Protein AF-D4MHM6-F1 (afdb_monomer_lite)

Radius of gyration: 15.42 Å; chains: 1; bounding box: 45×38×35 Å

Structure (mmCIF, N/CA/C/O backbone):
data_AF-D4MHM6-F1
#
_entry.id   AF-D4MHM6-F1
#
loop_
_atom_site.group_PDB
_atom_site.id
_atom_site.type_symbol
_atom_site.label_atom_id
_atom_site.label_alt_id
_atom_site.label_comp_id
_atom_site.label_asym_id
_atom_site.label_entity_id
_atom_site.label_seq_id
_atom_site.pdbx_PDB_ins_code
_atom_site.Cartn_x
_atom_site.Cartn_y
_atom_site.Cartn_z
_atom_site.occupancy
_atom_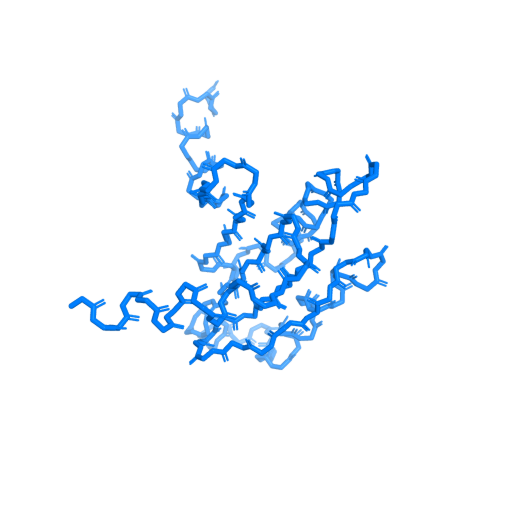site.B_iso_or_equiv
_atom_site.auth_seq_id
_atom_site.auth_comp_id
_atom_site.auth_asym_id
_atom_site.auth_atom_id
_atom_site.pdbx_PDB_model_num
ATOM 1 N N . MET A 1 1 ? 28.058 -6.766 10.718 1.00 48.78 1 MET A N 1
ATOM 2 C CA . MET A 1 1 ? 28.081 -6.346 9.295 1.00 48.78 1 MET A CA 1
ATOM 3 C C . MET A 1 1 ? 27.626 -7.417 8.297 1.00 48.78 1 MET A C 1
ATOM 5 O O . MET A 1 1 ? 27.287 -7.043 7.187 1.00 48.78 1 MET A O 1
ATOM 9 N N . ALA A 1 2 ? 27.547 -8.710 8.647 1.00 44.91 2 ALA A N 1
ATOM 10 C CA . ALA A 1 2 ? 27.082 -9.747 7.710 1.00 44.91 2 ALA A CA 1
ATOM 11 C C . ALA A 1 2 ? 25.576 -9.666 7.374 1.00 44.91 2 ALA A C 1
ATOM 13 O O . ALA A 1 2 ? 25.190 -9.920 6.242 1.00 44.91 2 ALA A O 1
ATOM 14 N N . VAL A 1 3 ? 24.735 -9.250 8.329 1.00 48.09 3 VAL A N 1
ATOM 15 C CA . VAL A 1 3 ? 23.274 -9.164 8.134 1.00 48.09 3 VAL A CA 1
ATOM 16 C C . VAL A 1 3 ? 22.904 -8.122 7.076 1.00 48.09 3 VAL A C 1
ATOM 18 O O . VAL A 1 3 ? 22.111 -8.417 6.192 1.00 48.09 3 VAL A O 1
ATOM 21 N N . LEU A 1 4 ? 23.541 -6.944 7.102 1.00 47.06 4 LEU A N 1
ATOM 22 C CA . LEU A 1 4 ? 23.288 -5.885 6.117 1.00 47.06 4 LEU A CA 1
ATOM 23 C C . LEU A 1 4 ? 23.629 -6.342 4.692 1.00 47.06 4 LEU A C 1
ATOM 25 O O . LEU A 1 4 ? 22.902 -6.039 3.758 1.00 47.06 4 LEU A O 1
ATOM 29 N N . LYS A 1 5 ? 24.712 -7.115 4.543 1.00 37.34 5 LYS A N 1
ATOM 30 C CA . LYS A 1 5 ? 25.190 -7.608 3.249 1.00 37.34 5 LYS A CA 1
ATOM 31 C C . LYS A 1 5 ? 24.270 -8.679 2.656 1.00 37.34 5 LYS A C 1
ATOM 33 O O . LYS A 1 5 ? 24.017 -8.651 1.463 1.00 37.34 5 LYS A O 1
ATOM 38 N N . ILE A 1 6 ? 23.703 -9.552 3.493 1.00 48.84 6 ILE A N 1
ATOM 39 C CA . ILE A 1 6 ? 22.708 -10.553 3.070 1.00 48.84 6 ILE A CA 1
ATOM 40 C C . ILE A 1 6 ? 21.391 -9.878 2.659 1.00 48.84 6 ILE A C 1
ATOM 42 O O . ILE A 1 6 ? 20.777 -10.299 1.684 1.00 48.84 6 ILE A O 1
ATOM 46 N N . TYR A 1 7 ? 20.969 -8.816 3.357 1.00 47.06 7 TYR A N 1
ATOM 47 C CA . TYR A 1 7 ? 19.813 -8.016 2.937 1.00 47.06 7 TYR A CA 1
ATOM 48 C C . TYR A 1 7 ? 20.073 -7.317 1.600 1.00 47.06 7 TYR A C 1
ATOM 50 O O . TYR A 1 7 ? 19.241 -7.431 0.707 1.00 47.06 7 TYR A O 1
ATOM 58 N N . TYR A 1 8 ? 21.245 -6.693 1.436 1.00 45.06 8 TYR A N 1
ATOM 59 C CA . TYR A 1 8 ? 21.638 -6.030 0.190 1.00 45.06 8 TYR A CA 1
ATOM 60 C C . TYR A 1 8 ? 21.767 -7.015 -0.981 1.00 45.06 8 TYR A C 1
ATOM 62 O O . TYR A 1 8 ? 21.364 -6.704 -2.089 1.00 45.06 8 TYR A O 1
ATOM 70 N N . GLU A 1 9 ? 22.278 -8.229 -0.757 1.00 41.28 9 GLU A N 1
ATOM 71 C CA . GLU A 1 9 ? 22.379 -9.272 -1.791 1.00 41.28 9 GLU A CA 1
ATOM 72 C C . GLU A 1 9 ? 21.012 -9.907 -2.124 1.00 41.28 9 GLU A C 1
ATOM 74 O O . GLU A 1 9 ? 20.791 -10.320 -3.262 1.00 41.28 9 GLU A O 1
ATOM 79 N N . LYS A 1 10 ? 20.064 -9.941 -1.173 1.00 46.81 10 LYS A N 1
ATOM 80 C CA . LYS A 1 10 ? 18.682 -10.408 -1.397 1.00 46.81 10 LYS A CA 1
ATOM 81 C C . LYS A 1 10 ? 17.828 -9.354 -2.122 1.00 46.81 10 LYS A C 1
ATOM 83 O O . LYS A 1 10 ? 16.943 -9.733 -2.886 1.00 46.81 10 LYS A O 1
ATOM 88 N N . THR A 1 11 ? 18.105 -8.059 -1.934 1.00 48.50 11 THR A N 1
ATOM 89 C CA . THR A 1 11 ? 17.490 -6.954 -2.697 1.00 48.50 11 THR A CA 1
ATOM 90 C C . THR A 1 11 ? 18.178 -6.708 -4.040 1.00 48.50 11 THR A C 1
ATOM 92 O O . THR A 1 11 ? 17.491 -6.411 -5.010 1.00 48.50 11 THR A O 1
ATOM 95 N N . ALA A 1 12 ? 19.489 -6.952 -4.153 1.00 48.56 12 ALA A N 1
ATOM 96 C CA . ALA A 1 12 ? 20.255 -6.867 -5.404 1.00 48.56 12 ALA A CA 1
ATOM 97 C C . ALA A 1 12 ? 19.829 -7.887 -6.481 1.00 48.56 12 ALA A C 1
ATOM 99 O O . ALA A 1 12 ? 20.352 -7.865 -7.593 1.00 48.56 12 ALA A O 1
ATOM 100 N N . GLY A 1 13 ? 18.897 -8.792 -6.165 1.00 52.88 13 GLY A N 1
ATOM 101 C CA . GLY A 1 13 ? 18.347 -9.772 -7.100 1.00 52.88 13 GLY A CA 1
ATOM 102 C C . GLY A 1 13 ? 17.012 -9.389 -7.743 1.00 52.88 13 GLY A C 1
ATOM 103 O O . GLY A 1 13 ? 16.593 -10.081 -8.672 1.00 52.88 13 GLY A O 1
ATOM 104 N N . MET A 1 14 ? 16.321 -8.339 -7.283 1.00 59.06 14 MET A N 1
ATOM 105 C CA . MET A 1 14 ? 15.082 -7.912 -7.934 1.00 59.06 14 MET A CA 1
ATOM 106 C C . MET A 1 14 ? 15.334 -6.707 -8.833 1.00 59.06 14 MET A C 1
ATOM 108 O O . MET A 1 14 ? 15.565 -5.599 -8.372 1.00 59.06 14 MET A O 1
ATOM 112 N N . ASP A 1 15 ? 15.242 -6.952 -10.134 1.00 81.69 15 ASP A N 1
ATOM 113 C CA . ASP A 1 15 ? 15.128 -5.932 -11.174 1.00 81.69 15 ASP A CA 1
ATOM 114 C C . ASP A 1 15 ? 13.808 -5.158 -10.975 1.00 81.69 15 ASP A C 1
ATOM 116 O O . ASP A 1 15 ? 12.762 -5.599 -11.469 1.00 81.69 15 ASP A O 1
ATOM 120 N N . TYR A 1 16 ? 13.843 -4.091 -10.163 1.00 89.88 16 TYR A N 1
ATOM 121 C CA . TYR A 1 16 ? 12.770 -3.112 -9.957 1.00 89.88 16 TYR A CA 1
ATOM 122 C C . TYR A 1 16 ? 13.338 -1.693 -9.776 1.00 89.88 16 TYR A C 1
ATOM 124 O O . TYR A 1 16 ? 14.452 -1.523 -9.289 1.00 89.88 16 TYR A O 1
ATOM 132 N N . LEU A 1 17 ? 12.548 -0.685 -10.154 1.00 94.06 17 LEU A N 1
ATOM 133 C CA . LEU A 1 17 ? 12.824 0.736 -9.935 1.00 94.06 17 LEU A CA 1
ATOM 134 C C . LEU A 1 17 ? 12.099 1.244 -8.685 1.00 94.06 17 LEU A C 1
ATOM 136 O O . LEU A 1 17 ? 12.735 1.802 -7.797 1.00 94.06 17 LEU A O 1
ATOM 140 N N . TYR A 1 18 ? 10.796 0.962 -8.574 1.00 95.06 18 TYR A N 1
ATOM 141 C CA . TYR A 1 18 ? 9.999 1.352 -7.411 1.00 95.06 18 TYR A CA 1
ATOM 142 C C . TYR A 1 18 ? 9.442 0.146 -6.671 1.00 95.06 18 TYR A C 1
ATOM 144 O O . TYR A 1 18 ? 9.107 -0.886 -7.266 1.00 95.06 18 TYR A O 1
ATOM 152 N N . LYS A 1 19 ? 9.295 0.300 -5.358 1.00 94.88 19 LYS A N 1
ATOM 153 C CA . LYS A 1 19 ? 8.614 -0.658 -4.487 1.00 94.88 19 LYS A CA 1
ATOM 154 C C . LYS A 1 19 ? 7.637 0.076 -3.586 1.00 94.88 19 LYS A C 1
ATOM 156 O O . LYS A 1 19 ? 8.056 0.983 -2.886 1.00 94.88 19 LYS A O 1
ATOM 161 N N . ILE A 1 20 ? 6.384 -0.366 -3.545 1.00 96.06 20 ILE A N 1
ATOM 162 C CA . ILE A 1 20 ? 5.374 0.116 -2.598 1.00 96.06 20 ILE A CA 1
ATOM 163 C C . ILE A 1 20 ? 5.139 -0.957 -1.541 1.00 96.06 20 ILE A C 1
ATOM 165 O O . ILE A 1 20 ? 4.916 -2.123 -1.877 1.00 96.06 20 ILE A O 1
ATOM 169 N N . THR A 1 21 ? 5.164 -0.574 -0.269 1.00 95.81 21 THR A N 1
ATOM 170 C CA . THR A 1 21 ? 4.719 -1.411 0.846 1.00 95.81 21 THR A CA 1
ATOM 171 C C . THR A 1 21 ? 3.467 -0.821 1.475 1.00 95.81 21 THR A C 1
ATOM 173 O O . THR A 1 21 ? 3.345 0.386 1.673 1.00 95.81 21 THR A O 1
ATOM 176 N N . VAL A 1 22 ? 2.513 -1.692 1.792 1.00 96.44 22 VAL A N 1
ATOM 177 C CA . VAL A 1 22 ? 1.241 -1.325 2.414 1.00 96.44 22 VAL A CA 1
ATOM 178 C C . VAL A 1 22 ? 1.079 -2.121 3.700 1.00 96.44 22 VAL A C 1
ATOM 180 O O . VAL A 1 22 ? 1.079 -3.355 3.682 1.00 96.44 22 VAL A O 1
ATOM 183 N N . GLU A 1 23 ? 0.917 -1.423 4.820 1.00 96.06 23 GLU A N 1
ATOM 184 C CA . GLU A 1 23 ? 0.555 -2.000 6.113 1.00 96.06 23 GLU A CA 1
ATOM 185 C C . GLU A 1 23 ? -0.890 -1.638 6.457 1.00 96.06 23 GLU A C 1
ATOM 187 O O . GLU A 1 23 ? -1.247 -0.461 6.521 1.00 96.06 23 GLU A O 1
ATOM 192 N N . ILE A 1 24 ? -1.710 -2.655 6.721 1.00 96.25 24 ILE A N 1
ATOM 193 C CA . ILE A 1 24 ? -3.086 -2.486 7.192 1.00 96.25 24 ILE A CA 1
ATOM 194 C C . ILE A 1 24 ? -3.119 -2.494 8.721 1.00 96.25 24 ILE A C 1
ATOM 196 O O . ILE A 1 24 ? -2.473 -3.313 9.380 1.00 96.25 24 ILE A O 1
ATOM 200 N N . ASP A 1 25 ? -3.903 -1.585 9.295 1.00 96.56 25 ASP A N 1
ATOM 201 C CA . ASP A 1 25 ? -4.227 -1.585 10.716 1.00 96.56 25 ASP A CA 1
ATOM 202 C C . ASP A 1 25 ? -5.254 -2.687 11.015 1.00 96.56 25 ASP A C 1
ATOM 204 O O . ASP A 1 25 ? -6.467 -2.462 11.061 1.00 96.56 25 ASP A O 1
ATOM 208 N N . ASN A 1 26 ? -4.759 -3.913 11.199 1.00 95.62 26 ASN A N 1
ATOM 209 C CA . ASN A 1 26 ? -5.608 -5.074 11.467 1.00 95.62 26 ASN A CA 1
ATOM 210 C C . ASN A 1 26 ? -6.445 -4.894 12.743 1.00 95.62 26 ASN A C 1
ATOM 212 O O . ASN A 1 26 ? -7.577 -5.368 12.795 1.00 95.62 26 ASN A O 1
ATOM 216 N N . GLU A 1 27 ? -5.925 -4.204 13.762 1.00 96.19 27 GLU A N 1
ATOM 217 C CA . GLU A 1 27 ? -6.662 -3.944 15.004 1.00 96.19 27 GLU A CA 1
ATOM 218 C C . GLU A 1 27 ? -7.843 -3.006 14.743 1.00 96.19 27 GLU A C 1
ATOM 220 O O . GLU A 1 27 ? -8.959 -3.250 15.212 1.00 96.19 27 GLU A O 1
ATOM 225 N N . LYS A 1 28 ? -7.644 -1.976 13.919 1.00 97.00 28 LYS A N 1
ATOM 226 C CA . LYS A 1 28 ? -8.716 -1.074 13.490 1.00 97.00 28 LYS A CA 1
ATOM 227 C C . LYS A 1 28 ? -9.757 -1.762 12.610 1.00 97.00 28 LYS A C 1
ATOM 229 O O . LYS A 1 28 ? -10.949 -1.517 12.786 1.00 97.00 28 LYS A O 1
ATOM 234 N N . VAL A 1 29 ? -9.345 -2.645 11.698 1.00 96.75 29 VAL A N 1
ATOM 235 C CA . VAL A 1 29 ? -10.285 -3.446 10.890 1.00 96.75 29 VAL A CA 1
ATOM 236 C C . VAL A 1 29 ? -11.161 -4.311 11.801 1.00 96.75 29 VAL A C 1
ATOM 238 O O . VAL A 1 29 ? -12.390 -4.240 11.731 1.00 96.75 29 VAL A O 1
ATOM 241 N N . LEU A 1 30 ? -10.533 -5.068 12.706 1.00 96.19 30 LEU A N 1
ATOM 242 C CA . LEU A 1 30 ? -11.223 -5.995 13.605 1.00 96.19 30 LEU A CA 1
ATOM 243 C C . LEU A 1 30 ? -12.098 -5.284 14.647 1.00 96.19 30 LEU A C 1
ATOM 245 O O . LEU A 1 30 ? -13.146 -5.808 15.020 1.00 96.19 30 LEU A O 1
ATOM 249 N N . SER A 1 31 ? -11.695 -4.102 15.117 1.00 97.00 31 SER A N 1
ATOM 250 C CA . SER A 1 31 ? -12.463 -3.332 16.106 1.00 97.00 31 SER A CA 1
ATOM 251 C C . SER A 1 31 ? -13.673 -2.622 15.503 1.00 97.00 31 SER A C 1
ATOM 253 O O . SER A 1 31 ? -14.718 -2.568 16.146 1.00 97.00 31 SER A O 1
ATOM 255 N N . LEU A 1 32 ? -13.568 -2.108 14.272 1.00 96.06 32 LEU A N 1
ATOM 256 C CA . LEU A 1 32 ? -14.689 -1.438 13.611 1.00 96.06 32 LEU A CA 1
ATOM 257 C C . LEU A 1 32 ? -15.748 -2.419 13.093 1.00 96.06 32 LEU A C 1
ATOM 259 O O . LEU A 1 32 ? -16.900 -2.016 12.957 1.00 96.06 32 LEU A O 1
ATOM 263 N N . GLN A 1 33 ? -15.375 -3.670 12.790 1.00 93.06 33 GLN A N 1
ATOM 264 C CA . GLN A 1 33 ? -16.278 -4.727 12.293 1.00 93.06 33 GLN A CA 1
ATOM 265 C C . GLN A 1 33 ? -17.114 -4.322 11.061 1.00 93.06 33 GLN A C 1
ATOM 267 O O . GLN A 1 33 ? -18.200 -4.846 10.827 1.00 93.06 33 GLN A O 1
ATOM 272 N N . GLN A 1 34 ? -16.618 -3.371 10.266 1.00 95.62 34 GLN A N 1
ATOM 273 C CA . GLN A 1 34 ? -17.292 -2.898 9.049 1.00 95.62 34 GLN A CA 1
ATOM 274 C C . GLN A 1 34 ? -16.947 -3.755 7.825 1.00 95.62 34 GLN A C 1
ATOM 276 O O . GLN A 1 34 ? -17.742 -3.829 6.891 1.00 95.62 34 GLN A O 1
ATOM 281 N N . HIS A 1 35 ? -15.769 -4.386 7.827 1.00 95.06 35 HIS A N 1
ATOM 282 C CA . HIS A 1 35 ? -15.269 -5.226 6.742 1.00 95.06 35 HIS A CA 1
ATOM 283 C C . HIS A 1 35 ? -14.443 -6.384 7.305 1.00 95.06 35 HIS A C 1
ATOM 285 O O . HIS A 1 35 ? -13.781 -6.235 8.335 1.00 95.06 35 HIS A O 1
ATOM 291 N N . ASP A 1 36 ? -14.443 -7.510 6.596 1.00 94.31 36 ASP A N 1
ATOM 292 C CA . ASP A 1 36 ? -13.564 -8.636 6.892 1.00 94.31 36 ASP A CA 1
ATOM 293 C C . ASP A 1 36 ? -12.113 -8.313 6.537 1.00 94.31 36 ASP A C 1
ATOM 295 O O . ASP A 1 36 ? -11.832 -7.642 5.538 1.00 94.31 36 ASP A O 1
ATOM 299 N N . LEU A 1 37 ? -11.177 -8.850 7.322 1.00 95.00 37 LEU A N 1
ATOM 300 C CA . LEU A 1 37 ? -9.750 -8.631 7.097 1.00 95.00 37 LEU A CA 1
ATOM 301 C C . LEU A 1 37 ? -9.325 -9.104 5.699 1.00 95.00 37 LEU A C 1
ATOM 303 O O . LEU A 1 37 ? -8.671 -8.364 4.968 1.00 95.00 37 LEU A O 1
ATOM 307 N N . ASP A 1 38 ? -9.782 -10.283 5.279 1.00 94.50 38 ASP A N 1
ATOM 308 C CA . ASP A 1 38 ? -9.479 -10.827 3.952 1.00 94.50 38 ASP A CA 1
ATOM 309 C C . ASP A 1 38 ? -10.004 -9.935 2.819 1.00 94.50 38 ASP A C 1
ATOM 311 O O . ASP A 1 38 ? -9.333 -9.769 1.800 1.00 94.50 38 ASP A O 1
ATOM 315 N N . ALA A 1 39 ? -11.173 -9.310 3.001 1.00 94.31 39 ALA A N 1
ATOM 316 C CA . ALA A 1 39 ? -11.737 -8.388 2.020 1.00 94.31 39 ALA A CA 1
ATOM 317 C C . ALA A 1 39 ? -10.894 -7.109 1.896 1.00 94.31 39 ALA A C 1
ATOM 319 O O . ALA A 1 39 ? -10.661 -6.635 0.782 1.00 94.31 39 ALA A O 1
ATOM 320 N N . VAL A 1 40 ? -10.377 -6.586 3.013 1.00 96.31 40 VAL A N 1
ATOM 321 C CA . VAL A 1 40 ? -9.453 -5.440 3.019 1.00 96.31 40 VAL A CA 1
ATOM 322 C C . VAL A 1 40 ? -8.176 -5.784 2.249 1.00 96.31 40 VAL A C 1
ATOM 324 O O . VAL A 1 40 ? -7.838 -5.096 1.289 1.00 96.31 40 VAL A O 1
ATOM 327 N N . TYR A 1 41 ? -7.515 -6.895 2.586 1.00 95.50 41 TYR A N 1
ATOM 328 C CA . TYR A 1 41 ? -6.291 -7.334 1.902 1.00 95.50 41 TYR A CA 1
ATOM 329 C C . TYR A 1 41 ? -6.520 -7.656 0.414 1.00 95.50 41 TYR A C 1
ATOM 331 O O . TYR A 1 41 ? -5.647 -7.397 -0.416 1.00 95.50 41 TYR A O 1
ATOM 339 N N . LYS A 1 42 ? -7.683 -8.207 0.046 1.00 95.06 42 LYS A N 1
ATOM 340 C CA . LYS A 1 42 ? -8.070 -8.420 -1.358 1.00 95.06 42 LYS A CA 1
ATOM 341 C C . LYS A 1 42 ? -8.202 -7.098 -2.106 1.00 95.06 42 LYS A C 1
ATOM 343 O O . LYS A 1 42 ? -7.658 -6.973 -3.195 1.00 95.06 42 LYS A O 1
ATOM 348 N N . THR A 1 43 ? -8.858 -6.113 -1.500 1.00 94.75 43 THR A N 1
ATOM 349 C CA . THR A 1 43 ? -9.062 -4.798 -2.123 1.00 94.75 43 THR A CA 1
ATOM 350 C C . THR A 1 43 ? -7.735 -4.062 -2.311 1.00 94.75 43 THR A C 1
ATOM 352 O O . THR A 1 43 ? -7.531 -3.451 -3.355 1.00 94.75 43 THR A O 1
ATOM 355 N N . VAL A 1 44 ? -6.792 -4.183 -1.362 1.00 96.00 44 VAL A N 1
ATOM 356 C CA . VAL A 1 44 ? -5.428 -3.653 -1.549 1.00 96.00 44 VAL A CA 1
ATOM 357 C C . VAL A 1 44 ? -4.806 -4.234 -2.811 1.00 96.00 44 VAL A C 1
ATOM 359 O O . VAL A 1 44 ? -4.342 -3.473 -3.644 1.00 96.00 44 VAL A O 1
ATOM 362 N N . ARG A 1 45 ? -4.842 -5.560 -3.000 1.00 95.88 45 ARG A N 1
ATOM 363 C CA . ARG A 1 45 ? -4.306 -6.202 -4.214 1.00 95.88 45 ARG A CA 1
ATOM 364 C C . ARG A 1 45 ? -5.026 -5.752 -5.479 1.00 95.88 45 ARG A C 1
ATOM 366 O O . ARG A 1 45 ? -4.379 -5.527 -6.494 1.00 95.88 45 ARG A O 1
ATOM 373 N N . GLU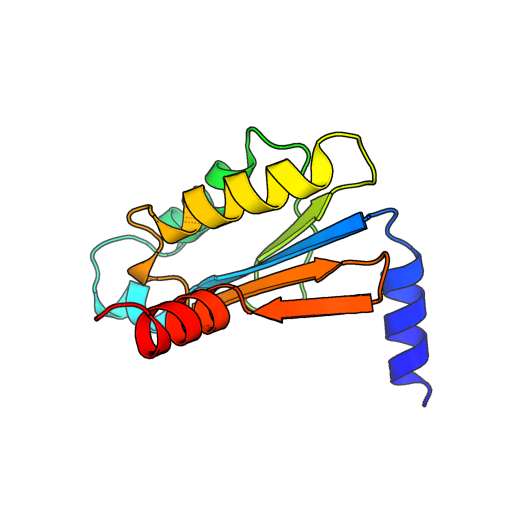 A 1 46 ? -6.347 -5.605 -5.421 1.00 95.06 46 GLU A N 1
ATOM 374 C CA . GLU A 1 46 ? -7.159 -5.153 -6.555 1.00 95.06 46 GLU A CA 1
ATOM 375 C C . GLU A 1 46 ? -6.811 -3.729 -7.005 1.00 95.06 46 GLU A C 1
ATOM 377 O O . GLU A 1 46 ? -6.871 -3.462 -8.204 1.00 95.06 46 GLU A O 1
ATOM 382 N N . ALA A 1 47 ? -6.353 -2.851 -6.105 1.00 94.56 47 ALA A N 1
ATOM 383 C CA . ALA A 1 47 ? -5.863 -1.520 -6.479 1.00 94.56 47 ALA A CA 1
ATOM 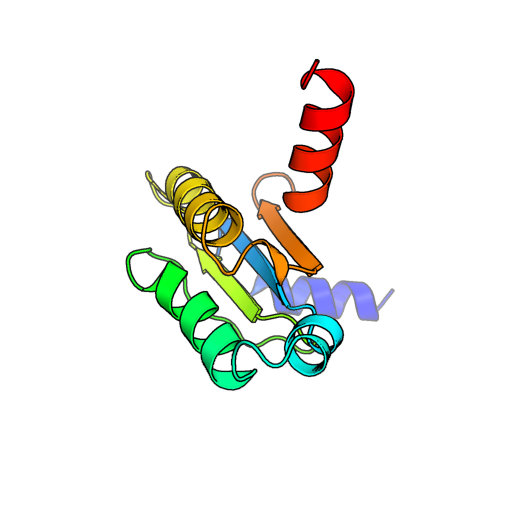384 C C . ALA A 1 47 ? -4.649 -1.569 -7.428 1.00 94.56 47 ALA A C 1
ATOM 386 O O . ALA A 1 47 ? -4.436 -0.637 -8.197 1.00 94.56 47 ALA A O 1
ATOM 387 N N . PHE A 1 48 ? -3.890 -2.671 -7.428 1.00 95.06 48 PHE A N 1
ATOM 388 C CA . PHE A 1 48 ? -2.749 -2.877 -8.323 1.00 95.06 48 PHE A CA 1
ATOM 389 C C . PHE A 1 48 ? -3.118 -3.628 -9.618 1.00 95.06 48 PHE A C 1
ATOM 391 O O . PHE A 1 48 ? -2.288 -3.703 -10.519 1.00 95.06 48 PHE A O 1
ATOM 398 N N . VAL A 1 49 ? -4.341 -4.170 -9.762 1.00 87.94 49 VAL A N 1
ATOM 399 C CA . VAL A 1 49 ? -4.736 -5.069 -10.880 1.00 87.94 49 VAL A CA 1
ATOM 400 C C . VAL A 1 49 ? -4.788 -4.376 -12.260 1.00 87.94 49 VAL A C 1
ATOM 402 O O . VAL A 1 49 ? -4.914 -5.046 -13.282 1.00 87.94 49 VAL A O 1
ATOM 405 N N . GLY A 1 50 ? -4.619 -3.057 -12.335 1.00 84.12 50 GLY A N 1
ATOM 406 C CA . GLY A 1 50 ? -4.490 -2.303 -13.592 1.00 84.12 50 GLY A CA 1
ATOM 407 C C . GLY A 1 50 ? -3.096 -1.733 -13.860 1.00 84.12 50 GLY A C 1
ATOM 408 O O . GLY A 1 50 ? -2.917 -1.043 -14.860 1.00 84.12 50 GLY A O 1
ATOM 409 N N . CYS A 1 51 ? -2.133 -1.994 -12.977 1.00 90.69 51 CYS A N 1
ATOM 410 C CA . CYS A 1 51 ? -0.790 -1.430 -13.030 1.00 90.69 51 CYS A CA 1
ATOM 411 C C . CYS A 1 51 ? 0.249 -2.519 -13.332 1.00 90.69 51 CYS A C 1
ATOM 413 O O . CYS A 1 51 ? -0.006 -3.717 -13.207 1.00 90.69 51 CYS A O 1
ATOM 415 N N . ASN A 1 52 ? 1.453 -2.103 -13.701 1.00 93.56 52 ASN A N 1
ATOM 416 C CA . ASN A 1 52 ? 2.596 -2.958 -14.011 1.00 93.56 52 ASN A CA 1
ATOM 417 C C . ASN A 1 52 ? 3.338 -3.469 -12.761 1.00 93.56 52 ASN A C 1
ATOM 419 O O . ASN A 1 52 ? 4.383 -4.122 -12.868 1.00 93.56 52 ASN A O 1
ATOM 423 N N . PHE A 1 53 ? 2.793 -3.208 -11.574 1.00 94.56 53 PHE A N 1
ATOM 424 C CA . PHE A 1 53 ? 3.293 -3.725 -10.310 1.00 94.56 53 PHE A CA 1
ATOM 425 C C . PHE A 1 53 ? 3.143 -5.247 -10.188 1.00 94.56 53 PHE A C 1
ATOM 427 O O . PHE A 1 53 ? 2.161 -5.852 -10.614 1.00 94.56 53 PHE A O 1
ATOM 434 N N . LYS A 1 54 ? 4.113 -5.874 -9.522 1.00 93.94 54 LYS A N 1
ATOM 435 C CA . LYS A 1 54 ? 4.095 -7.293 -9.155 1.00 93.94 54 LYS A CA 1
ATOM 436 C C . LYS A 1 54 ? 4.154 -7.439 -7.647 1.00 93.94 54 LYS A C 1
ATOM 438 O O . LYS A 1 54 ? 5.069 -6.906 -7.026 1.00 93.94 54 LYS A O 1
ATOM 443 N N . GLU A 1 55 ? 3.215 -8.190 -7.074 1.00 94.62 55 GLU A N 1
ATOM 444 C CA . GLU A 1 55 ? 3.275 -8.566 -5.658 1.00 94.62 55 GLU A CA 1
ATOM 445 C C . GLU A 1 55 ? 4.531 -9.412 -5.412 1.00 94.62 55 GLU A C 1
ATOM 447 O O . GLU A 1 55 ? 4.828 -10.345 -6.166 1.00 94.62 55 GLU A O 1
ATOM 452 N N . VAL A 1 56 ? 5.272 -9.083 -4.358 1.00 92.12 56 VAL A N 1
ATOM 453 C CA . VAL A 1 56 ? 6.443 -9.840 -3.914 1.00 92.12 56 VAL A CA 1
ATOM 454 C C . VAL A 1 56 ? 6.230 -10.340 -2.487 1.00 92.12 56 VAL A C 1
ATOM 456 O O . VAL A 1 56 ? 5.588 -9.654 -1.689 1.00 92.12 56 VAL A O 1
ATOM 459 N N . PRO A 1 57 ? 6.754 -11.529 -2.133 1.00 87.12 57 PRO A N 1
ATOM 460 C CA . PRO A 1 57 ? 6.657 -12.034 -0.771 1.00 87.12 57 PRO A CA 1
ATOM 461 C C . PRO A 1 57 ? 7.296 -11.067 0.225 1.00 87.12 57 PRO A C 1
ATOM 463 O O . PRO A 1 57 ? 8.368 -10.516 -0.035 1.00 87.12 57 PRO A O 1
ATOM 466 N N . THR A 1 58 ? 6.658 -10.905 1.380 1.00 82.06 58 THR A N 1
ATOM 467 C CA . THR A 1 58 ? 7.173 -10.094 2.486 1.00 82.06 58 THR A CA 1
ATOM 468 C C . THR A 1 58 ? 7.179 -10.919 3.764 1.00 82.06 58 THR A C 1
ATOM 470 O O . THR A 1 58 ? 6.312 -11.765 3.987 1.00 82.06 58 THR A O 1
ATOM 473 N N . ASP A 1 59 ? 8.187 -10.665 4.592 1.00 68.31 59 ASP A N 1
ATOM 474 C CA . ASP A 1 59 ? 8.396 -11.352 5.864 1.00 68.31 59 ASP A CA 1
ATOM 475 C C . ASP A 1 59 ? 7.540 -10.710 6.988 1.00 68.31 59 ASP A C 1
ATOM 477 O O . ASP A 1 59 ? 7.451 -11.235 8.098 1.00 68.31 59 ASP A O 1
ATOM 481 N N . ASN A 1 60 ? 6.894 -9.572 6.697 1.00 61.84 60 ASN A N 1
ATOM 482 C CA . ASN A 1 60 ? 6.193 -8.707 7.643 1.00 61.84 60 ASN A CA 1
ATOM 483 C C . ASN A 1 60 ? 4.677 -8.697 7.366 1.00 61.84 60 ASN A C 1
ATOM 485 O O . ASN A 1 60 ? 4.220 -9.137 6.317 1.00 61.84 60 ASN A O 1
ATOM 489 N N . LYS A 1 61 ? 3.864 -8.128 8.273 1.00 78.38 61 LYS A N 1
ATOM 490 C CA . LYS A 1 61 ? 2.402 -7.911 8.090 1.00 78.38 61 LYS A CA 1
ATOM 491 C C . LYS A 1 61 ? 2.037 -6.980 6.909 1.00 78.38 61 LYS A C 1
ATOM 493 O O . LYS A 1 61 ? 0.880 -6.582 6.766 1.00 78.38 61 LYS A O 1
ATOM 498 N N . GLN A 1 62 ? 3.028 -6.618 6.107 1.00 88.56 62 GLN A N 1
ATOM 499 C CA . GLN A 1 62 ? 2.946 -5.727 4.967 1.00 88.56 62 GLN A CA 1
ATOM 500 C C . GLN A 1 62 ? 2.728 -6.541 3.696 1.00 88.56 62 GLN A C 1
ATOM 502 O O . GLN A 1 62 ? 3.209 -7.670 3.584 1.00 88.56 62 GLN A O 1
ATOM 507 N N . ILE A 1 63 ? 2.033 -5.947 2.734 1.00 93.62 63 ILE A N 1
ATOM 508 C CA . ILE A 1 63 ? 2.010 -6.411 1.347 1.00 93.62 63 ILE A CA 1
ATOM 509 C C . ILE A 1 63 ? 2.980 -5.528 0.569 1.00 93.62 63 ILE A C 1
ATOM 511 O O . ILE A 1 63 ? 3.009 -4.319 0.796 1.00 93.62 63 ILE A O 1
ATOM 515 N N . ALA A 1 64 ? 3.776 -6.113 -0.320 1.00 94.69 64 ALA A N 1
ATOM 516 C CA . ALA A 1 64 ? 4.764 -5.380 -1.097 1.00 94.69 64 ALA A CA 1
ATOM 517 C C . ALA A 1 64 ? 4.561 -5.612 -2.590 1.00 94.69 64 ALA A C 1
ATOM 519 O O . ALA A 1 64 ? 4.286 -6.732 -3.024 1.00 94.69 64 ALA A O 1
ATOM 520 N N . PHE A 1 65 ? 4.746 -4.551 -3.365 1.00 95.50 65 PHE A N 1
ATOM 521 C CA . PHE A 1 65 ? 4.608 -4.543 -4.811 1.00 95.50 65 PHE A CA 1
ATOM 522 C C . PHE A 1 65 ? 5.807 -3.846 -5.438 1.00 95.50 65 PHE A C 1
ATOM 524 O O . PHE A 1 65 ? 6.245 -2.817 -4.934 1.00 95.50 65 PHE A O 1
ATOM 531 N N . VAL A 1 66 ? 6.335 -4.386 -6.535 1.00 95.12 66 VAL A N 1
ATOM 532 C CA . VAL A 1 66 ? 7.491 -3.819 -7.247 1.00 95.12 66 VAL A CA 1
ATOM 533 C C . VAL A 1 66 ? 7.176 -3.569 -8.715 1.00 95.12 66 VAL A C 1
ATOM 535 O O . VAL A 1 66 ? 6.466 -4.358 -9.337 1.00 95.12 66 VAL A O 1
ATOM 538 N N . ILE A 1 67 ? 7.731 -2.504 -9.282 1.00 94.38 67 ILE A N 1
ATOM 539 C CA . ILE A 1 67 ? 7.618 -2.148 -10.701 1.00 94.38 67 ILE A CA 1
ATOM 540 C C . ILE A 1 67 ? 9.008 -1.849 -11.263 1.00 94.38 67 ILE A C 1
ATOM 542 O O . ILE A 1 67 ? 9.867 -1.304 -10.574 1.00 94.38 67 ILE A O 1
ATOM 546 N N . ARG A 1 68 ? 9.251 -2.251 -12.511 1.00 92.69 68 ARG A N 1
ATOM 547 C CA . ARG A 1 68 ? 10.521 -2.023 -13.218 1.00 92.69 68 ARG A CA 1
ATOM 548 C C . ARG A 1 68 ? 10.627 -0.613 -13.769 1.00 92.69 68 ARG A C 1
ATOM 550 O O . ARG A 1 68 ? 9.642 0.115 -13.804 1.00 92.69 68 ARG A O 1
ATOM 557 N N . ASP A 1 69 ? 11.821 -0.265 -14.227 1.00 88.00 69 ASP A N 1
ATOM 558 C CA . ASP A 1 69 ? 12.007 0.935 -15.032 1.00 88.00 69 ASP A CA 1
ATOM 559 C C . ASP A 1 69 ? 11.161 0.864 -16.317 1.00 88.00 69 ASP A C 1
ATOM 561 O O . ASP A 1 69 ? 11.025 -0.189 -16.949 1.00 88.00 69 ASP A O 1
ATOM 565 N N . GLY A 1 70 ? 10.542 1.987 -16.653 1.00 86.56 70 GLY A N 1
ATOM 566 C CA . GLY A 1 70 ? 9.540 2.132 -17.695 1.00 86.56 70 GLY A CA 1
ATOM 567 C C . GLY A 1 70 ? 9.000 3.559 -17.715 1.00 86.56 70 GLY A C 1
ATOM 568 O O . GLY A 1 70 ? 8.971 4.233 -16.687 1.00 86.56 70 GLY A O 1
ATOM 569 N N . ASN A 1 71 ? 8.555 4.024 -18.887 1.00 79.75 71 ASN A N 1
ATOM 570 C CA . ASN A 1 71 ? 8.143 5.422 -19.087 1.00 79.75 71 ASN A CA 1
ATOM 571 C C . ASN A 1 71 ? 7.071 5.906 -18.094 1.00 79.75 71 ASN A C 1
ATOM 573 O O . ASN A 1 71 ? 7.063 7.083 -17.746 1.00 79.75 71 ASN A O 1
ATOM 577 N N . ASP A 1 72 ? 6.196 5.009 -17.636 1.00 91.00 72 ASP A N 1
ATOM 578 C CA . ASP A 1 72 ? 5.047 5.354 -16.795 1.00 91.00 72 ASP A CA 1
ATOM 579 C C . ASP A 1 72 ? 5.220 4.930 -15.326 1.00 91.00 72 ASP A C 1
ATOM 581 O O . ASP A 1 72 ? 4.327 5.161 -14.511 1.00 91.00 72 ASP A O 1
ATOM 585 N N . SER A 1 73 ? 6.367 4.352 -14.946 1.00 90.00 73 SER A N 1
ATOM 586 C CA . SER A 1 73 ? 6.526 3.688 -13.644 1.00 90.00 73 SER A CA 1
ATOM 587 C C . SER A 1 73 ? 6.308 4.618 -12.450 1.00 90.00 73 SER A C 1
ATOM 589 O O . SER A 1 73 ? 5.655 4.229 -11.485 1.00 90.00 73 SER A O 1
ATOM 591 N N . PHE A 1 74 ? 6.788 5.862 -12.527 1.00 90.88 74 PHE A N 1
ATOM 592 C CA . PHE A 1 74 ? 6.552 6.859 -11.477 1.00 90.88 74 PHE A CA 1
ATOM 593 C C . PHE A 1 74 ? 5.082 7.297 -11.427 1.00 90.88 74 PHE A C 1
ATOM 595 O O . PHE A 1 74 ? 4.506 7.481 -10.357 1.00 90.88 74 PHE A O 1
ATOM 602 N N . SER A 1 75 ? 4.438 7.414 -12.590 1.00 93.31 75 SER A N 1
ATOM 603 C CA . SER A 1 75 ? 3.022 7.788 -12.657 1.00 93.31 75 SER A CA 1
ATOM 604 C C . SER A 1 75 ? 2.138 6.707 -12.032 1.00 93.31 75 SER A C 1
ATOM 606 O O . SER A 1 75 ? 1.170 7.019 -11.341 1.00 93.31 75 SER A O 1
ATOM 608 N N . GLU A 1 76 ? 2.492 5.434 -12.211 1.00 95.12 76 GLU A N 1
ATOM 609 C CA . GLU A 1 76 ? 1.785 4.316 -11.587 1.00 95.12 76 GLU A CA 1
ATOM 610 C C . GLU A 1 76 ? 1.916 4.285 -10.062 1.00 95.12 76 GLU A C 1
ATOM 612 O O . GLU A 1 76 ? 0.951 3.905 -9.395 1.00 95.12 76 GLU A O 1
ATOM 617 N N . VAL A 1 77 ? 3.049 4.731 -9.499 1.00 93.81 77 VAL A N 1
ATOM 618 C CA . VAL A 1 77 ? 3.181 4.924 -8.043 1.00 93.81 77 VAL A CA 1
ATOM 619 C C . VAL A 1 77 ? 2.091 5.876 -7.550 1.00 93.81 77 VAL A C 1
ATOM 621 O O . VAL A 1 77 ? 1.323 5.519 -6.656 1.00 93.81 77 VAL A O 1
ATOM 624 N N . GLY A 1 78 ? 1.961 7.042 -8.191 1.00 92.94 78 GLY A N 1
ATOM 625 C CA . GLY A 1 78 ? 0.946 8.037 -7.838 1.00 92.94 78 GLY A CA 1
ATOM 626 C C . GLY A 1 78 ? -0.491 7.538 -8.025 1.00 92.94 78 GLY A C 1
ATOM 627 O O . GLY A 1 78 ? -1.345 7.781 -7.173 1.00 92.94 78 GLY A O 1
ATOM 628 N N . ILE A 1 79 ? -0.771 6.801 -9.107 1.00 93.56 79 ILE A N 1
ATOM 629 C CA . ILE A 1 79 ? -2.104 6.228 -9.365 1.00 93.56 79 ILE A CA 1
ATOM 630 C C . ILE A 1 79 ? -2.514 5.282 -8.236 1.00 93.56 79 ILE A C 1
ATOM 632 O O . ILE A 1 79 ? -3.615 5.420 -7.701 1.00 93.56 79 ILE A O 1
ATOM 636 N N . VAL A 1 80 ? -1.650 4.332 -7.862 1.00 95.00 80 VAL A N 1
ATOM 637 C CA . VAL A 1 80 ? -2.010 3.338 -6.845 1.00 95.00 80 VAL A CA 1
ATOM 638 C C . VAL A 1 80 ? -2.045 3.953 -5.450 1.00 95.00 80 VAL A C 1
ATOM 640 O O . VAL A 1 80 ? -2.961 3.650 -4.686 1.00 95.00 80 VAL A O 1
ATOM 643 N N . ALA A 1 81 ? -1.105 4.845 -5.123 1.00 93.44 81 ALA A N 1
ATOM 644 C CA . ALA A 1 81 ? -1.103 5.557 -3.848 1.00 93.44 81 ALA A CA 1
ATOM 645 C C . ALA A 1 81 ? -2.424 6.312 -3.627 1.00 93.44 81 ALA A C 1
ATOM 647 O O . ALA A 1 81 ? -3.073 6.124 -2.597 1.00 93.44 81 ALA A O 1
ATOM 648 N N . ASN A 1 82 ? -2.878 7.070 -4.630 1.00 92.75 82 ASN A N 1
ATOM 649 C CA . ASN A 1 82 ? -4.156 7.780 -4.568 1.00 92.75 82 ASN A CA 1
ATOM 650 C C . ASN A 1 82 ? -5.347 6.814 -4.531 1.00 92.75 82 ASN A C 1
ATOM 652 O O . ASN A 1 82 ? -6.254 6.987 -3.722 1.00 92.75 82 ASN A O 1
ATOM 656 N N . ALA A 1 83 ? -5.340 5.756 -5.350 1.00 94.00 83 ALA A N 1
ATOM 657 C CA . ALA A 1 83 ? -6.412 4.759 -5.349 1.00 94.00 83 ALA A CA 1
ATOM 658 C C . ALA A 1 83 ? -6.572 4.067 -3.986 1.00 94.00 83 ALA A C 1
ATOM 660 O O . ALA A 1 83 ? -7.689 3.744 -3.587 1.00 94.00 83 ALA A O 1
ATOM 661 N N . LEU A 1 84 ? -5.478 3.846 -3.254 1.00 95.12 84 LEU A N 1
ATOM 662 C CA . LEU A 1 84 ? -5.521 3.304 -1.899 1.00 95.12 84 LEU A CA 1
ATOM 663 C C . LEU A 1 84 ? -5.994 4.358 -0.893 1.00 95.12 84 LEU A C 1
ATOM 665 O O . LEU A 1 84 ? -6.934 4.085 -0.141 1.00 95.12 84 LEU A O 1
ATOM 669 N N . TYR A 1 85 ? -5.369 5.539 -0.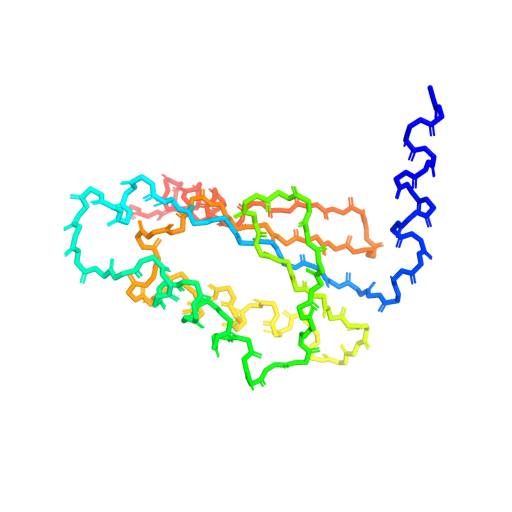892 1.00 93.69 85 TYR A N 1
ATOM 670 C CA . TYR A 1 85 ? -5.599 6.593 0.098 1.00 93.69 85 TYR A CA 1
ATOM 671 C C . TYR A 1 85 ? -7.005 7.205 0.016 1.00 93.69 85 TYR A C 1
ATOM 673 O O . TYR A 1 85 ? -7.702 7.252 1.029 1.00 93.69 85 TYR A O 1
ATOM 681 N N . ASP A 1 86 ? -7.464 7.585 -1.180 1.00 91.81 86 ASP A N 1
ATOM 682 C CA . ASP A 1 86 ? -8.761 8.253 -1.381 1.00 91.81 86 ASP A CA 1
ATOM 683 C C . ASP A 1 86 ? -9.954 7.285 -1.335 1.00 91.81 86 ASP A C 1
ATOM 685 O O . ASP A 1 86 ? -11.119 7.696 -1.299 1.00 91.81 86 ASP A O 1
ATOM 689 N N . SER A 1 87 ? -9.696 5.975 -1.352 1.00 91.81 87 SER A N 1
ATOM 690 C CA . SER A 1 87 ? -10.758 4.977 -1.255 1.00 91.81 87 SER A CA 1
ATOM 691 C C . SER A 1 87 ? -11.248 4.781 0.182 1.00 91.81 87 SER A C 1
ATOM 693 O O . SER A 1 87 ? -10.671 5.246 1.164 1.00 91.81 87 SER A O 1
ATOM 695 N N . TRP A 1 88 ? -12.299 3.972 0.336 1.00 93.81 88 TRP A N 1
ATOM 696 C CA . TRP A 1 88 ? -12.771 3.537 1.652 1.00 93.81 88 TRP A CA 1
ATOM 697 C C . TRP A 1 88 ? -11.698 2.786 2.469 1.00 93.81 88 TRP A C 1
ATOM 699 O O . TRP A 1 88 ? -11.856 2.668 3.690 1.00 93.81 88 TRP A O 1
ATOM 709 N N . LEU A 1 89 ? -10.626 2.294 1.824 1.00 94.12 89 LEU A N 1
ATOM 710 C CA . LEU A 1 89 ? -9.484 1.663 2.484 1.00 94.12 89 LEU A CA 1
ATOM 711 C C . LEU A 1 89 ? -8.611 2.653 3.250 1.00 94.12 89 LEU A C 1
ATOM 713 O O . LEU A 1 89 ? -7.975 2.224 4.210 1.00 94.12 89 LEU A O 1
ATOM 717 N N . GLY A 1 90 ? -8.591 3.939 2.879 1.00 94.19 90 GLY A N 1
ATOM 718 C CA . GLY A 1 90 ? -7.658 4.931 3.424 1.00 94.19 90 GLY A CA 1
ATOM 719 C C . GLY A 1 90 ? -7.626 4.954 4.951 1.00 94.19 90 GLY A C 1
ATOM 720 O O . GLY A 1 90 ? -6.567 4.946 5.572 1.00 94.19 90 GLY A O 1
ATOM 721 N N . LYS A 1 91 ? -8.796 4.828 5.590 1.00 93.94 91 LYS A N 1
ATOM 722 C CA . LYS A 1 91 ? -8.918 4.781 7.058 1.00 93.94 91 LYS A CA 1
ATOM 723 C C . LYS A 1 91 ? -8.250 3.565 7.715 1.00 93.94 91 LYS A C 1
ATOM 725 O O . LYS A 1 91 ? -8.040 3.606 8.925 1.00 93.94 91 LYS A O 1
ATOM 730 N N . TYR A 1 92 ? -7.996 2.485 6.979 1.00 96.25 92 TYR A N 1
ATOM 731 C CA . TYR A 1 92 ? -7.343 1.263 7.461 1.00 96.25 92 TYR A CA 1
ATOM 732 C C . TYR A 1 92 ? -5.853 1.208 7.125 1.00 96.25 92 TYR A C 1
ATOM 734 O O . TYR A 1 92 ? -5.172 0.305 7.608 1.00 96.25 92 TYR A O 1
ATOM 742 N N . LEU A 1 93 ? -5.341 2.140 6.318 1.00 96.00 93 LEU A N 1
ATOM 743 C CA . LEU A 1 93 ? -3.914 2.228 6.042 1.00 96.00 93 LEU A CA 1
ATOM 744 C C . LEU A 1 93 ? -3.193 2.660 7.322 1.00 96.00 93 LEU A C 1
ATOM 746 O O . LEU A 1 93 ? -3.463 3.722 7.879 1.00 96.00 93 LEU A O 1
ATOM 750 N N . LYS A 1 94 ? -2.292 1.804 7.805 1.00 95.44 94 LYS A N 1
ATOM 751 C CA . LYS A 1 94 ? -1.414 2.099 8.940 1.00 95.44 94 LYS A CA 1
ATOM 752 C C . LYS A 1 94 ? -0.108 2.726 8.480 1.00 95.44 94 LYS A C 1
ATOM 754 O O . LYS A 1 94 ? 0.423 3.602 9.154 1.00 95.44 94 LYS A O 1
ATOM 759 N N . LYS A 1 95 ? 0.418 2.226 7.364 1.00 95.12 95 LYS A N 1
ATOM 760 C CA . LYS A 1 95 ? 1.647 2.704 6.741 1.00 95.12 95 LYS A CA 1
ATOM 761 C C . LYS A 1 95 ? 1.586 2.454 5.244 1.00 95.12 95 LYS A C 1
ATOM 763 O O . LYS A 1 95 ? 1.109 1.398 4.824 1.00 95.12 95 LYS A O 1
ATOM 768 N N . MET A 1 96 ? 2.074 3.403 4.461 1.00 95.94 96 MET A N 1
ATOM 769 C CA . MET A 1 96 ? 2.220 3.245 3.022 1.00 95.94 96 MET A CA 1
ATOM 770 C C . MET A 1 96 ? 3.545 3.880 2.620 1.00 95.94 96 MET A C 1
ATOM 772 O O . MET A 1 96 ? 3.668 5.101 2.653 1.00 95.94 96 MET A O 1
ATOM 776 N N . GLU A 1 97 ? 4.539 3.057 2.301 1.00 95.62 97 GLU A N 1
ATOM 777 C CA . GLU A 1 97 ? 5.857 3.549 1.899 1.00 95.62 97 GLU A CA 1
ATOM 778 C C . GLU A 1 97 ? 6.098 3.252 0.433 1.00 95.62 97 GLU A C 1
ATOM 780 O O . GLU A 1 97 ? 5.706 2.191 -0.061 1.00 95.62 97 GLU A O 1
ATOM 785 N N . TRP A 1 98 ? 6.785 4.160 -0.247 1.00 94.06 98 TRP A N 1
ATOM 786 C CA . TRP A 1 98 ? 7.392 3.850 -1.528 1.00 94.06 98 TRP A CA 1
ATOM 787 C C . TRP A 1 98 ? 8.903 4.047 -1.443 1.00 94.06 98 TRP A C 1
ATOM 789 O O . TRP A 1 98 ? 9.403 4.902 -0.718 1.00 94.06 98 TRP A O 1
ATOM 799 N N . TYR A 1 99 ? 9.625 3.169 -2.123 1.00 94.00 99 TYR A N 1
ATOM 800 C CA . TYR A 1 99 ? 11.078 3.147 -2.192 1.00 94.00 99 TYR A CA 1
ATOM 801 C C . TYR A 1 99 ? 11.504 3.365 -3.638 1.00 94.00 99 TYR A C 1
ATOM 803 O O . TYR A 1 99 ? 11.014 2.647 -4.521 1.00 94.00 99 TYR A O 1
ATOM 811 N N . ASP A 1 100 ? 12.428 4.300 -3.843 1.00 92.69 100 ASP A N 1
ATOM 812 C CA . ASP A 1 100 ? 13.072 4.600 -5.118 1.00 92.69 100 ASP A CA 1
ATOM 813 C C . ASP A 1 100 ? 14.489 4.017 -5.142 1.00 92.69 100 ASP A C 1
ATOM 815 O O . ASP A 1 100 ? 15.375 4.401 -4.380 1.00 92.69 100 ASP A O 1
ATOM 819 N N . MET A 1 101 ? 14.712 3.059 -6.039 1.00 90.50 101 MET A N 1
ATOM 820 C CA . MET A 1 101 ? 16.021 2.433 -6.225 1.00 90.50 101 MET A CA 1
ATOM 821 C C . MET A 1 101 ? 17.041 3.393 -6.865 1.00 90.50 101 MET A C 1
ATOM 823 O O . MET A 1 101 ? 18.246 3.172 -6.742 1.00 90.50 101 MET A O 1
ATOM 827 N N . SER A 1 102 ? 16.591 4.425 -7.587 1.00 87.69 102 SER A N 1
ATOM 828 C CA . SER A 1 102 ? 17.467 5.330 -8.340 1.00 87.69 102 SER A CA 1
ATOM 829 C C . SER A 1 102 ? 18.309 6.241 -7.444 1.00 87.69 102 SER A C 1
ATOM 831 O O . SER A 1 102 ? 19.442 6.567 -7.809 1.00 87.69 102 SER A O 1
ATOM 833 N N . ASP A 1 103 ? 17.803 6.586 -6.259 1.00 89.56 103 ASP A N 1
ATOM 834 C CA . ASP A 1 103 ? 18.496 7.402 -5.259 1.00 89.56 103 ASP A CA 1
ATOM 835 C C . ASP A 1 103 ? 18.552 6.769 -3.853 1.00 89.56 103 ASP A C 1
ATOM 837 O O . ASP A 1 103 ? 19.083 7.382 -2.926 1.00 89.56 103 ASP A O 1
ATOM 841 N N . ASP A 1 104 ? 18.094 5.519 -3.715 1.00 89.50 104 ASP A N 1
ATOM 842 C CA . ASP A 1 104 ? 18.047 4.748 -2.462 1.00 89.50 104 ASP A CA 1
ATOM 843 C C . ASP A 1 104 ? 17.199 5.422 -1.363 1.00 89.50 104 ASP A C 1
ATOM 845 O O . ASP A 1 104 ? 17.494 5.311 -0.168 1.00 89.50 104 ASP A O 1
ATOM 849 N N . SER A 1 105 ? 16.136 6.131 -1.758 1.00 91.06 105 SER A N 1
ATOM 850 C CA . SER A 1 105 ? 15.223 6.828 -0.849 1.00 91.06 105 SER A CA 1
ATOM 851 C C . SER A 1 105 ? 13.989 5.994 -0.482 1.00 91.06 105 SER A C 1
ATOM 853 O O . SER A 1 105 ? 13.580 5.063 -1.175 1.00 91.06 105 SER A O 1
ATOM 855 N N . THR A 1 106 ? 13.402 6.288 0.681 1.00 94.50 106 THR A N 1
ATOM 856 C CA . THR A 1 106 ? 12.102 5.751 1.110 1.00 94.50 106 THR A CA 1
ATOM 857 C C . THR A 1 106 ? 11.282 6.878 1.700 1.00 94.50 106 THR A C 1
ATOM 859 O O . THR A 1 106 ? 11.755 7.570 2.602 1.00 94.50 106 THR A O 1
ATOM 862 N N . GLU A 1 107 ? 10.045 6.997 1.247 1.00 93.31 107 GLU A N 1
ATOM 863 C CA . GLU A 1 107 ? 9.102 8.017 1.691 1.00 93.31 107 GLU A CA 1
ATOM 864 C C . GLU A 1 107 ? 7.872 7.354 2.316 1.00 93.31 107 GLU A C 1
ATOM 866 O O . GLU A 1 107 ? 7.364 6.346 1.813 1.00 93.31 107 GLU A O 1
ATOM 871 N N . ASP A 1 108 ? 7.393 7.916 3.429 1.00 95.00 108 ASP A N 1
ATOM 872 C CA . ASP A 1 108 ? 6.142 7.510 4.075 1.00 95.00 108 ASP A CA 1
ATOM 873 C C . ASP A 1 108 ? 5.029 8.442 3.600 1.00 95.00 108 ASP A C 1
ATOM 875 O O . ASP A 1 108 ? 4.854 9.550 4.111 1.00 95.00 108 ASP A O 1
ATOM 879 N N . MET A 1 109 ? 4.262 7.974 2.619 1.00 93.19 109 MET A N 1
ATOM 880 C CA . MET A 1 109 ? 3.263 8.790 1.934 1.00 93.19 109 MET A CA 1
ATOM 881 C C . MET A 1 109 ? 2.169 9.281 2.883 1.00 93.19 109 MET A C 1
ATOM 883 O O . MET A 1 109 ? 1.696 10.406 2.754 1.00 93.19 109 MET A O 1
ATOM 887 N N . LEU A 1 110 ? 1.759 8.464 3.863 1.00 94.12 110 LEU A N 1
ATOM 888 C CA . LEU A 1 110 ? 0.710 8.871 4.807 1.00 94.12 110 LEU A CA 1
ATOM 889 C C . LEU A 1 110 ? 1.201 9.993 5.717 1.00 94.12 110 LEU A C 1
ATOM 891 O O . LEU A 1 110 ? 0.443 10.909 6.042 1.00 94.12 110 LEU A O 1
ATOM 895 N N . ARG A 1 111 ? 2.469 9.915 6.128 1.00 94.00 111 ARG A N 1
ATOM 896 C CA . ARG A 1 111 ? 3.102 10.950 6.934 1.00 94.00 111 ARG A CA 1
ATOM 897 C C . ARG A 1 111 ? 3.257 12.248 6.149 1.00 94.00 111 ARG A C 1
ATOM 899 O O . ARG A 1 111 ? 2.940 13.297 6.694 1.00 94.00 111 ARG A O 1
ATOM 906 N N . GLU A 1 112 ? 3.704 12.187 4.901 1.00 92.25 112 GLU A N 1
ATOM 907 C CA . GLU A 1 112 ? 3.883 13.381 4.068 1.00 92.25 112 GLU A CA 1
ATOM 908 C C . GLU A 1 112 ? 2.563 14.092 3.777 1.00 92.25 112 GLU A C 1
ATOM 910 O O . GLU A 1 112 ? 2.491 15.313 3.910 1.00 92.25 112 GLU A O 1
ATOM 915 N N . ILE A 1 113 ? 1.494 13.342 3.480 1.00 90.00 113 ILE A N 1
ATOM 916 C CA . ILE A 1 113 ? 0.147 13.914 3.333 1.00 90.00 113 ILE A CA 1
ATOM 917 C C . ILE A 1 113 ? -0.266 14.626 4.628 1.00 90.00 113 ILE A C 1
ATOM 919 O O . ILE A 1 113 ? -0.719 15.769 4.598 1.00 90.00 113 ILE A O 1
ATOM 923 N N . GLN A 1 114 ? -0.050 13.989 5.783 1.00 90.62 114 GLN A N 1
ATOM 924 C CA . GLN A 1 114 ? -0.366 14.595 7.075 1.00 90.62 114 GLN A CA 1
ATOM 925 C C . GLN A 1 114 ? 0.476 15.854 7.357 1.00 90.62 114 GLN A C 1
ATOM 927 O O . GLN A 1 114 ? -0.039 16.828 7.907 1.00 90.62 114 GLN A O 1
ATOM 932 N N . GLU A 1 115 ? 1.769 15.843 7.034 1.00 93.06 115 GLU A N 1
ATOM 933 C CA . GLU A 1 115 ? 2.662 16.997 7.192 1.00 93.06 115 GLU A CA 1
ATOM 934 C C . GLU A 1 115 ? 2.224 18.158 6.290 1.00 93.06 115 GLU A C 1
ATOM 936 O O . GLU A 1 115 ? 2.107 19.287 6.775 1.00 93.06 115 GLU A O 1
ATOM 941 N N . PHE A 1 116 ? 1.872 17.872 5.035 1.00 91.50 116 PHE A N 1
ATOM 942 C CA . PHE A 1 116 ? 1.338 18.854 4.096 1.00 91.50 116 PHE A CA 1
ATOM 943 C C . PHE A 1 116 ? 0.030 19.480 4.596 1.00 91.50 116 PHE A C 1
ATOM 945 O O . PHE A 1 116 ? -0.085 20.706 4.643 1.00 91.50 116 PHE A O 1
ATOM 952 N N . ASP A 1 117 ? -0.934 18.665 5.034 1.00 90.56 117 ASP A N 1
ATOM 953 C CA . ASP A 1 117 ? -2.213 19.147 5.569 1.00 90.56 117 ASP A CA 1
ATOM 954 C C . ASP A 1 117 ? -2.021 20.026 6.814 1.00 90.56 117 ASP A C 1
ATOM 956 O O . ASP A 1 117 ? -2.705 21.036 6.991 1.00 90.56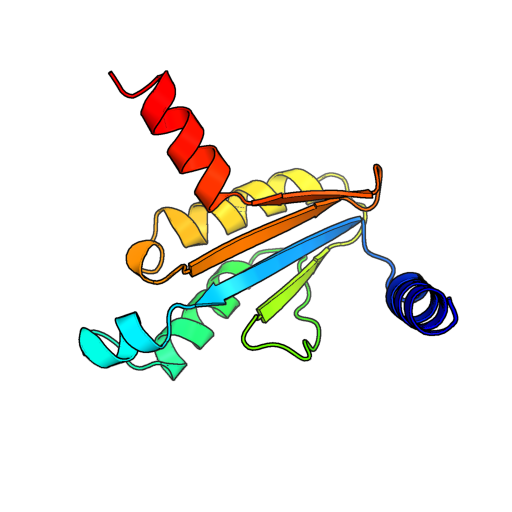 117 ASP A O 1
ATOM 960 N N . ASN A 1 118 ? -1.062 19.682 7.676 1.00 92.31 118 ASN A N 1
ATOM 961 C CA . ASN A 1 118 ? -0.750 20.474 8.865 1.00 92.31 118 ASN A CA 1
ATOM 962 C C . ASN A 1 118 ? -0.125 21.836 8.526 1.00 92.31 118 ASN A C 1
ATOM 964 O O . ASN A 1 118 ? -0.377 22.821 9.230 1.00 92.31 118 ASN A O 1
ATOM 968 N N . GLU A 1 119 ? 0.719 21.889 7.494 1.00 94.56 119 GLU A N 1
ATOM 969 C CA . GLU A 1 119 ? 1.421 23.106 7.083 1.00 94.56 119 GLU A CA 1
ATOM 970 C C . GLU A 1 119 ? 0.527 24.031 6.245 1.00 94.56 119 GLU A C 1
ATOM 972 O O . GLU A 1 119 ? 0.473 25.237 6.505 1.00 94.56 119 GLU A O 1
ATOM 977 N N . TYR A 1 120 ? -0.214 23.464 5.290 1.00 92.50 120 TYR A N 1
ATOM 978 C CA . TYR A 1 120 ? -0.911 24.206 4.237 1.00 92.50 120 TYR A CA 1
ATOM 979 C C . TYR A 1 120 ? -2.437 24.069 4.248 1.00 92.50 120 TYR A C 1
ATOM 981 O O . TYR A 1 120 ? -3.107 24.855 3.585 1.00 92.50 120 TYR A O 1
ATOM 989 N N . GLY A 1 121 ? -3.019 23.128 4.996 1.00 77.88 121 GLY A N 1
ATOM 990 C CA . GLY A 1 121 ? -4.464 22.850 5.010 1.00 77.88 121 GLY A CA 1
ATOM 991 C C . GLY A 1 121 ? -5.338 23.872 5.756 1.00 77.88 121 GLY A C 1
ATOM 992 O O . GLY A 1 121 ? -6.410 23.508 6.242 1.00 77.88 121 GLY A O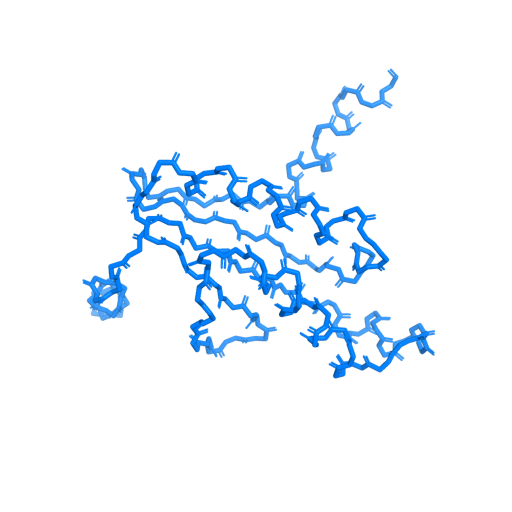 1
ATOM 993 N N . LYS A 1 122 ? -4.884 25.125 5.896 1.00 63.28 122 LYS A N 1
ATOM 994 C CA . LYS A 1 122 ? -5.610 26.223 6.559 1.00 63.28 122 LYS A CA 1
ATOM 995 C C . LYS A 1 122 ? -6.322 27.143 5.578 1.00 63.28 122 LYS A C 1
ATOM 997 O O . LYS A 1 122 ? -5.681 27.569 4.595 1.00 63.28 122 LYS A O 1
#

Organism: NCBI:txid717961

pLDDT: mean 86.97, std 15.4, range [37.34, 97.0]

Foldseek 3Di:
DVVVVVVVVVVVPDQFFKKKKWAFQVVVCVVVVPDDPVVLVVVLVVLCVVDQWDWDDDPDNITMTTHHDDPCRVVSVVSSVCVCCVDPNVVGTPWMWMAGPVVRDIDTVVVVVVVCCVVPVD

Secondary structure (DSSP, 8-state):
-HHHHHHHHHHTT---SEEEEEEE-HHHHHHH-SS-HHHHHHHHHHHTTTSS-EEE--SSSEEEEEE-S-TTHHHHHHHHHHHHHSSTTGGGEEEEEEEETTTTEEEEHHHHHHHHHHHH--

Sequence (122 aa):
MAVLKIYYEKTAGMDYLYKITVEIDNEKVLSLQQHDLDAVYKTVREAFVGCNFKEVPTDNKQIAFVIRDGNDSFSEVGIVANALYDSWLGKYLKKMEWYDMSDDSTEDMLREIQEFDNEYGK